Protein AF-A0A834Y6J7-F1 (afdb_monomer_lite)

InterPro domains:
  IPR000308 14-3-3 protein [PR00305] (17-46)
  IPR000308 14-3-3 protein [PR00305] (66-90)
  IPR000308 14-3-3 protein [PTHR18860] (1-97)
  IPR023409 14-3-3 protein, conserved site [PS00796] (23-33)
  IPR023410 14-3-3 domain [PF00244] (1-97)
  IPR023410 14-3-3 domain [SM00101] (1-121)
  IPR036815 14-3-3 domain superfamily [G3DSA:1.20.190.20] (1-104)
  IPR036815 14-3-3 domain superfamily [SSF48445] (1-93)

pLDDT: mean 71.6, std 19.2, range [33.09, 92.56]

Sequence (123 aa):
MVNFMEKLVIKSSSVEELRVEERNLLSVAYKNVIGSLRAASRIVFPNERKDEGRKNEEHVSLVKEYRSKVEYEFSDVCAGILKLLDAHMIPSASVSENLGMNGDPLQLGFLSPSKTTEVVTSS

Structure (mmCIF, N/CA/C/O backbone):
data_AF-A0A834Y6J7-F1
#
_entry.id   AF-A0A834Y6J7-F1
#
loop_
_atom_site.group_PDB
_atom_site.id
_atom_site.type_symbol
_atom_site.label_atom_id
_atom_site.label_alt_id
_atom_site.label_comp_id
_atom_site.label_asym_id
_atom_site.label_entity_id
_atom_site.label_seq_id
_atom_site.pdbx_PDB_ins_code
_atom_site.Cartn_x
_atom_site.Cartn_y
_atom_site.Cartn_z
_atom_site.occupancy
_atom_site.B_iso_or_equiv
_atom_site.auth_seq_id
_atom_site.auth_comp_id
_atom_site.auth_asym_id
_atom_site.auth_atom_id
_atom_site.pdbx_PDB_model_num
ATOM 1 N N . MET A 1 1 ? 0.309 9.090 -8.566 1.00 75.38 1 MET A N 1
ATOM 2 C CA . MET A 1 1 ? 1.735 8.971 -8.946 1.00 75.38 1 MET A CA 1
ATOM 3 C C . MET A 1 1 ? 2.117 7.521 -9.219 1.00 75.38 1 MET A C 1
ATOM 5 O O . MET A 1 1 ? 2.541 7.256 -10.333 1.00 75.38 1 MET A O 1
ATOM 9 N N . VAL A 1 2 ? 1.892 6.592 -8.278 1.00 80.62 2 VAL A N 1
ATOM 10 C CA . VAL A 1 2 ? 2.131 5.145 -8.476 1.00 80.62 2 VAL A CA 1
ATOM 11 C C . VAL A 1 2 ? 1.436 4.615 -9.737 1.00 80.62 2 VAL A C 1
ATOM 13 O O . VAL A 1 2 ? 2.132 4.207 -10.652 1.00 80.62 2 VAL A O 1
ATOM 16 N N . ASN A 1 3 ? 0.120 4.803 -9.890 1.00 82.69 3 ASN A N 1
ATOM 17 C CA . ASN A 1 3 ? -0.632 4.308 -11.061 1.00 82.69 3 ASN A CA 1
ATOM 18 C C . ASN A 1 3 ? -0.105 4.806 -12.421 1.00 82.69 3 ASN A C 1
ATOM 20 O O . ASN A 1 3 ? -0.333 4.179 -13.451 1.00 82.69 3 ASN A O 1
ATOM 24 N N . PHE A 1 4 ? 0.541 5.975 -12.455 1.00 82.31 4 PHE A N 1
ATOM 25 C CA . PHE A 1 4 ? 1.144 6.492 -13.683 1.00 82.31 4 PHE A CA 1
ATOM 26 C C . PHE A 1 4 ? 2.466 5.778 -13.978 1.00 82.31 4 PHE A C 1
ATOM 28 O O . PHE A 1 4 ? 2.690 5.358 -15.107 1.00 82.31 4 PHE A O 1
ATOM 35 N N . MET A 1 5 ? 3.294 5.581 -12.949 1.00 82.69 5 MET A N 1
ATOM 36 C CA . MET A 1 5 ? 4.544 4.830 -13.048 1.00 82.69 5 MET A CA 1
ATOM 37 C C . MET A 1 5 ? 4.294 3.357 -13.397 1.00 82.69 5 MET A C 1
ATOM 39 O O . MET A 1 5 ? 4.973 2.829 -14.265 1.00 82.69 5 MET A O 1
ATOM 43 N N . GLU A 1 6 ? 3.267 2.722 -12.827 1.00 81.25 6 GLU A N 1
ATOM 44 C CA . GLU A 1 6 ? 2.865 1.352 -13.186 1.00 81.25 6 GLU A CA 1
ATOM 45 C C . GLU A 1 6 ? 2.507 1.232 -14.672 1.00 81.25 6 GLU A C 1
ATOM 47 O O . GLU A 1 6 ? 2.995 0.347 -15.369 1.00 81.25 6 GLU A O 1
ATOM 52 N N . LYS A 1 7 ? 1.697 2.164 -15.189 1.00 82.56 7 LYS A N 1
ATOM 53 C CA . LYS A 1 7 ? 1.322 2.188 -16.610 1.00 82.56 7 LYS A CA 1
ATOM 54 C C . LYS A 1 7 ? 2.515 2.428 -17.530 1.00 82.56 7 LYS A C 1
ATOM 56 O O . LYS A 1 7 ? 2.535 1.879 -18.628 1.00 82.56 7 LYS A O 1
ATOM 61 N N . LEU A 1 8 ? 3.478 3.250 -17.110 1.00 79.75 8 LEU A N 1
ATOM 62 C CA . LEU A 1 8 ? 4.717 3.449 -17.860 1.00 79.75 8 LEU A CA 1
ATOM 63 C C . LEU A 1 8 ? 5.526 2.154 -17.929 1.00 79.75 8 LEU A C 1
ATOM 65 O O . LEU A 1 8 ? 5.892 1.762 -19.030 1.00 79.75 8 LEU A O 1
ATOM 69 N N . VAL A 1 9 ? 5.704 1.465 -16.795 1.00 76.62 9 VAL A N 1
ATOM 70 C CA . VAL A 1 9 ? 6.437 0.189 -16.711 1.00 76.62 9 VAL A CA 1
ATOM 71 C C . VAL A 1 9 ? 5.785 -0.892 -17.578 1.00 76.62 9 VAL A C 1
ATOM 73 O O . VAL A 1 9 ? 6.487 -1.597 -18.290 1.00 76.62 9 VAL A O 1
ATOM 76 N N . ILE A 1 10 ? 4.452 -0.989 -17.573 1.00 77.69 10 ILE A N 1
ATOM 77 C CA . ILE A 1 10 ? 3.702 -1.950 -18.404 1.00 77.69 10 ILE A CA 1
ATOM 78 C C . ILE A 1 10 ? 3.814 -1.624 -19.904 1.00 77.69 10 ILE A C 1
ATOM 80 O O . ILE A 1 10 ? 3.753 -2.522 -20.740 1.00 77.69 10 ILE A O 1
ATOM 84 N N . LYS A 1 11 ? 3.932 -0.339 -20.265 1.00 77.06 11 LYS A N 1
ATOM 85 C CA . LYS A 1 11 ? 4.047 0.097 -21.665 1.00 77.06 11 LYS A CA 1
ATOM 86 C C . LYS A 1 11 ? 5.464 -0.080 -22.218 1.00 77.06 11 LYS A C 1
ATOM 88 O O . LYS A 1 11 ? 5.608 -0.286 -23.421 1.00 77.06 11 LYS A O 1
ATOM 93 N N . SER A 1 12 ? 6.487 0.033 -21.376 1.00 67.19 12 SER A N 1
ATOM 94 C CA . SER A 1 12 ? 7.860 -0.347 -21.717 1.00 67.19 12 SER A CA 1
ATOM 95 C C . SER A 1 12 ? 7.976 -1.869 -21.793 1.00 67.19 12 SER A C 1
ATOM 97 O O . SER A 1 12 ? 7.500 -2.577 -20.910 1.00 67.19 12 SER A O 1
ATOM 99 N N . SER A 1 13 ? 8.610 -2.388 -22.844 1.00 61.84 13 SER A N 1
ATOM 100 C CA . SER A 1 13 ? 8.678 -3.839 -23.083 1.00 61.84 13 SER A CA 1
ATOM 101 C C . SER A 1 13 ? 9.645 -4.538 -22.120 1.00 61.84 13 SER A C 1
ATOM 103 O O . SER A 1 13 ? 9.585 -5.753 -21.949 1.00 61.84 13 SER A O 1
ATOM 105 N N . SER A 1 14 ? 10.528 -3.781 -21.461 1.00 59.22 14 SER A N 1
ATOM 106 C CA . SER A 1 14 ? 11.461 -4.275 -20.447 1.00 59.22 14 SER A CA 1
ATOM 107 C C . SER A 1 14 ? 11.880 -3.162 -19.479 1.00 59.22 14 SER A C 1
ATOM 109 O O . SER A 1 14 ? 11.801 -1.977 -19.800 1.00 59.22 14 SER A O 1
ATOM 111 N N . VAL A 1 15 ? 12.366 -3.529 -18.290 1.00 58.62 15 VAL A N 1
ATOM 112 C CA . VAL A 1 15 ? 12.968 -2.572 -17.337 1.00 58.62 15 VAL A CA 1
ATOM 113 C C . VAL A 1 15 ? 14.328 -2.051 -17.811 1.00 58.62 15 VAL A C 1
ATOM 115 O O . VAL A 1 15 ? 14.759 -0.988 -17.359 1.00 58.62 15 VAL A O 1
ATOM 118 N N . GLU A 1 16 ? 14.976 -2.737 -18.753 1.00 57.44 16 GLU A N 1
ATOM 119 C CA . GLU A 1 16 ? 16.170 -2.247 -19.450 1.00 57.44 16 GLU A CA 1
ATOM 120 C C . GLU A 1 16 ? 15.883 -0.950 -20.230 1.00 57.44 16 GLU A C 1
ATOM 122 O O . GLU A 1 16 ? 16.750 -0.082 -20.324 1.00 57.44 16 GLU A O 1
ATOM 127 N N . GLU A 1 17 ? 14.655 -0.787 -20.742 1.00 60.84 17 GLU A N 1
ATOM 128 C CA . GLU A 1 17 ? 14.204 0.440 -21.416 1.00 60.84 17 GLU A CA 1
ATOM 129 C C . GLU A 1 17 ? 13.909 1.581 -20.435 1.00 60.84 17 GLU A C 1
ATOM 131 O O . GLU A 1 17 ? 13.923 2.747 -20.838 1.00 60.84 17 GLU A O 1
ATOM 136 N N . LEU A 1 18 ? 13.664 1.271 -19.155 1.00 71.19 18 LEU A N 1
ATOM 137 C CA . LEU A 1 18 ? 13.434 2.291 -18.138 1.00 71.19 18 LEU A CA 1
ATOM 138 C C . LEU A 1 18 ? 14.754 2.958 -17.774 1.00 71.19 18 LEU A C 1
ATOM 140 O O . LEU A 1 18 ? 15.701 2.326 -17.295 1.00 71.19 18 LEU A O 1
ATOM 144 N N . ARG A 1 19 ? 14.796 4.276 -17.933 1.00 76.31 19 ARG A N 1
ATOM 145 C CA . ARG A 1 19 ? 15.947 5.081 -17.536 1.00 76.31 19 ARG A CA 1
ATOM 146 C C . ARG A 1 19 ? 16.133 5.040 -16.023 1.00 76.31 19 ARG A C 1
ATOM 148 O O . ARG A 1 19 ? 15.207 4.775 -15.251 1.00 76.31 19 ARG A O 1
ATOM 155 N N . VAL A 1 20 ? 17.351 5.349 -15.582 1.00 76.88 20 VAL A N 1
ATOM 156 C CA . VAL A 1 20 ? 17.699 5.422 -14.153 1.00 76.88 20 VAL A CA 1
ATOM 157 C C . VAL A 1 20 ? 16.743 6.364 -13.411 1.00 76.88 20 VAL A C 1
ATOM 159 O O . VAL A 1 20 ? 16.280 6.046 -12.317 1.00 76.88 20 VAL A O 1
ATOM 162 N N . GLU A 1 21 ? 16.373 7.481 -14.033 1.00 80.62 21 GLU A N 1
ATOM 163 C CA . GLU A 1 21 ? 15.437 8.464 -13.494 1.00 80.62 21 GLU A CA 1
ATOM 164 C C . GLU A 1 21 ? 14.026 7.887 -13.297 1.00 80.62 21 GLU A C 1
ATOM 166 O O . GLU A 1 21 ? 13.389 8.154 -12.279 1.00 80.62 21 GLU A O 1
ATOM 171 N N . GLU A 1 22 ? 13.548 7.056 -14.225 1.00 79.69 22 GLU A N 1
ATOM 172 C CA . GLU A 1 22 ? 12.209 6.454 -14.182 1.00 79.69 22 GLU A CA 1
ATOM 173 C C . GLU A 1 22 ? 12.125 5.368 -13.104 1.00 79.69 22 GLU A C 1
ATOM 175 O O . GLU A 1 22 ? 11.176 5.344 -12.316 1.00 79.69 22 GLU A O 1
ATOM 180 N N . ARG A 1 23 ? 13.167 4.533 -12.981 1.00 81.50 23 ARG A N 1
ATOM 181 C CA . ARG A 1 23 ? 13.289 3.545 -11.892 1.00 81.50 23 ARG A CA 1
ATOM 182 C C . ARG A 1 23 ? 13.359 4.209 -10.515 1.00 81.50 23 ARG A C 1
ATOM 184 O O . ARG A 1 23 ? 12.736 3.740 -9.555 1.00 81.50 23 ARG A O 1
ATOM 191 N N . ASN A 1 24 ? 14.075 5.328 -10.412 1.00 85.19 24 ASN A N 1
ATOM 192 C CA . ASN A 1 24 ? 14.133 6.117 -9.184 1.00 85.19 24 ASN A CA 1
ATOM 193 C C . ASN A 1 24 ? 12.766 6.712 -8.840 1.00 85.19 24 ASN A C 1
ATOM 195 O O . ASN A 1 24 ? 12.344 6.665 -7.684 1.00 85.19 24 ASN A O 1
ATOM 199 N N . LEU A 1 25 ? 12.043 7.225 -9.834 1.00 87.12 25 LEU A N 1
ATOM 200 C CA . LEU A 1 25 ? 10.737 7.833 -9.619 1.00 87.12 25 LEU A CA 1
ATOM 201 C C . LEU A 1 25 ? 9.668 6.803 -9.227 1.00 87.12 25 LEU A C 1
ATOM 203 O O . LEU A 1 25 ? 8.871 7.070 -8.325 1.00 87.12 25 LEU A O 1
ATOM 207 N N . LEU A 1 26 ? 9.714 5.605 -9.818 1.00 85.69 26 LEU A N 1
ATOM 208 C CA . LEU A 1 26 ? 8.933 4.440 -9.393 1.00 85.69 26 LEU A CA 1
ATOM 209 C C . LEU A 1 26 ? 9.214 4.109 -7.918 1.00 85.69 26 LEU A C 1
ATOM 211 O O . LEU A 1 26 ? 8.289 4.014 -7.109 1.00 85.69 26 LEU A O 1
ATOM 215 N N . SER A 1 27 ? 10.494 4.023 -7.544 1.00 86.94 27 SER A N 1
ATOM 216 C CA . SER A 1 27 ? 10.918 3.734 -6.169 1.00 86.94 27 SER A CA 1
ATOM 217 C C . SER A 1 27 ? 10.429 4.785 -5.170 1.00 86.94 27 SER A C 1
ATOM 219 O O . SER A 1 27 ? 9.947 4.436 -4.092 1.00 86.94 27 SER A O 1
ATOM 221 N N . VAL A 1 28 ? 10.530 6.073 -5.512 1.00 90.56 28 VAL A N 1
ATOM 222 C CA . VAL A 1 28 ? 10.034 7.177 -4.676 1.00 90.56 28 VAL A CA 1
ATOM 223 C C . VAL A 1 28 ? 8.518 7.095 -4.515 1.00 90.56 28 VAL A C 1
ATOM 225 O O . VAL A 1 28 ? 8.015 7.214 -3.398 1.00 90.56 28 VAL A O 1
ATOM 228 N N . ALA A 1 29 ? 7.784 6.846 -5.602 1.00 88.94 29 ALA A N 1
ATOM 229 C CA . ALA A 1 29 ? 6.330 6.765 -5.570 1.00 88.94 29 ALA A CA 1
ATOM 230 C C . ALA A 1 29 ? 5.840 5.652 -4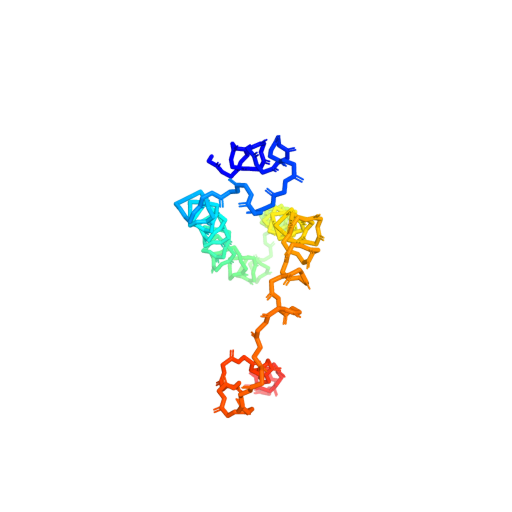.627 1.00 88.94 29 ALA A C 1
ATOM 232 O O . ALA A 1 29 ? 5.023 5.921 -3.744 1.00 88.94 29 ALA A O 1
ATOM 233 N N . TYR A 1 30 ? 6.378 4.433 -4.753 1.00 89.25 30 TYR A N 1
ATOM 234 C CA . TYR A 1 30 ? 5.998 3.320 -3.877 1.00 89.25 30 TYR A CA 1
ATOM 235 C C . TYR A 1 30 ? 6.458 3.519 -2.432 1.00 89.25 30 TYR A C 1
ATOM 237 O O . TYR A 1 30 ? 5.671 3.285 -1.514 1.00 89.25 30 TYR A O 1
ATOM 245 N N . LYS A 1 31 ? 7.690 4.002 -2.200 1.00 90.38 31 LYS A N 1
ATOM 246 C CA . LYS A 1 31 ? 8.175 4.304 -0.840 1.00 90.38 31 LYS A CA 1
ATOM 247 C C . LYS A 1 31 ? 7.260 5.291 -0.122 1.00 90.38 31 LYS A C 1
ATOM 249 O O . LYS A 1 31 ? 6.967 5.084 1.054 1.00 90.38 31 LYS A O 1
ATOM 254 N N . ASN A 1 32 ? 6.784 6.320 -0.821 1.00 90.38 32 ASN A N 1
ATOM 255 C CA . ASN A 1 32 ? 5.893 7.320 -0.241 1.00 90.38 32 ASN A CA 1
ATOM 256 C C . ASN A 1 32 ? 4.536 6.719 0.142 1.00 90.38 32 ASN A C 1
ATOM 258 O O . ASN A 1 32 ? 4.100 6.900 1.275 1.00 90.38 32 ASN A O 1
ATOM 262 N N . VAL A 1 33 ? 3.903 5.953 -0.753 1.00 91.19 33 VAL A N 1
ATOM 263 C CA . VAL A 1 33 ? 2.601 5.320 -0.471 1.00 91.19 33 VAL A CA 1
ATOM 264 C C . VAL A 1 33 ? 2.705 4.328 0.690 1.00 91.19 33 VAL A C 1
ATOM 266 O O . VAL A 1 33 ? 1.937 4.408 1.649 1.00 91.19 33 VAL A O 1
ATOM 269 N N . ILE A 1 34 ? 3.712 3.450 0.669 1.00 90.25 34 ILE A N 1
ATOM 270 C CA . ILE A 1 34 ? 3.972 2.490 1.753 1.00 90.25 34 ILE A CA 1
ATOM 271 C C . ILE A 1 34 ? 4.278 3.224 3.069 1.00 90.25 34 ILE A C 1
ATOM 273 O O . ILE A 1 34 ? 3.841 2.800 4.141 1.00 90.25 34 ILE A O 1
ATOM 277 N N . GLY A 1 35 ? 5.016 4.335 3.006 1.00 90.25 35 GLY A N 1
ATOM 278 C CA . GLY A 1 35 ? 5.309 5.192 4.153 1.00 90.25 35 GLY A CA 1
ATOM 279 C C . GLY A 1 35 ? 4.044 5.764 4.795 1.00 90.25 35 GLY A C 1
ATOM 280 O O . GLY A 1 35 ? 3.870 5.645 6.009 1.00 90.25 35 GLY A O 1
ATOM 281 N N . SER A 1 36 ? 3.131 6.309 3.989 1.00 91.06 36 SER A N 1
ATOM 282 C CA . SER A 1 36 ? 1.837 6.821 4.453 1.00 91.06 36 SER A CA 1
ATOM 283 C C . SER A 1 36 ? 0.973 5.729 5.090 1.00 91.06 36 SER A C 1
ATOM 285 O O . SER A 1 36 ? 0.421 5.945 6.167 1.00 91.06 36 SER A O 1
ATOM 287 N N . LEU A 1 37 ? 0.919 4.532 4.496 1.00 90.06 37 LEU A N 1
ATOM 288 C CA . LEU A 1 37 ? 0.165 3.398 5.048 1.00 90.06 37 LEU A CA 1
ATOM 289 C C . LEU A 1 37 ? 0.745 2.902 6.382 1.00 90.06 37 LEU A C 1
ATOM 291 O O . LEU A 1 37 ? 0.000 2.603 7.319 1.00 90.06 37 LEU A O 1
ATOM 295 N N . ARG A 1 38 ? 2.077 2.882 6.522 1.00 90.25 38 ARG A N 1
ATOM 296 C CA . ARG A 1 38 ? 2.741 2.578 7.802 1.00 90.25 38 ARG A CA 1
ATOM 297 C C . ARG A 1 38 ? 2.469 3.642 8.862 1.00 90.25 38 ARG A C 1
ATOM 299 O O . ARG A 1 38 ? 2.307 3.298 10.032 1.00 90.25 38 ARG A O 1
ATOM 306 N N . ALA A 1 39 ? 2.420 4.918 8.483 1.00 91.94 39 ALA A N 1
ATOM 307 C CA . ALA A 1 39 ? 2.062 5.995 9.401 1.00 91.94 39 ALA A CA 1
ATOM 308 C C . ALA A 1 39 ? 0.603 5.869 9.870 1.00 91.94 39 ALA A C 1
ATOM 310 O O . ALA A 1 39 ? 0.349 5.933 11.071 1.00 91.94 39 ALA A O 1
ATOM 311 N N . ALA A 1 40 ? -0.331 5.594 8.952 1.00 90.19 40 ALA A N 1
ATOM 312 C CA . ALA A 1 40 ? -1.731 5.331 9.283 1.00 90.19 40 ALA A CA 1
ATOM 313 C C . ALA A 1 40 ? -1.863 4.137 10.239 1.00 90.19 40 ALA A C 1
ATOM 315 O O . ALA A 1 40 ? -2.472 4.255 11.299 1.00 90.19 40 ALA A O 1
ATOM 316 N N . SER A 1 41 ? -1.192 3.025 9.932 1.00 85.94 41 SER A N 1
ATOM 317 C CA . SER A 1 41 ? -1.132 1.835 10.787 1.00 85.94 41 SER A CA 1
ATOM 318 C C . SER A 1 41 ? -0.707 2.168 12.226 1.00 85.94 41 SER A C 1
ATOM 320 O O . SER A 1 41 ? -1.376 1.773 13.180 1.00 85.94 41 SER A O 1
ATOM 322 N N . ARG A 1 42 ? 0.355 2.968 12.414 1.00 91.56 42 ARG A N 1
ATOM 323 C CA . ARG A 1 42 ? 0.834 3.382 13.751 1.00 91.56 42 ARG A CA 1
ATOM 324 C C .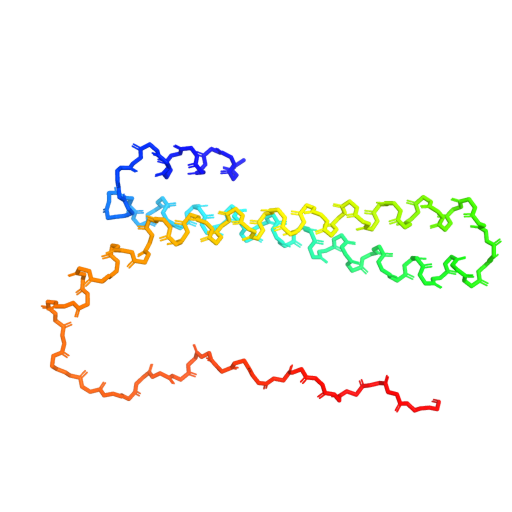 ARG A 1 42 ? -0.201 4.151 14.571 1.00 91.56 42 ARG A C 1
ATOM 326 O O . ARG A 1 42 ? -0.080 4.180 15.790 1.00 91.56 42 ARG A O 1
ATOM 333 N N . ILE A 1 43 ? -1.181 4.775 13.926 1.00 88.31 43 ILE A N 1
ATOM 334 C CA . ILE A 1 43 ? -2.270 5.492 14.591 1.00 88.31 43 ILE A CA 1
ATOM 335 C C . ILE A 1 43 ? -3.448 4.545 14.832 1.00 88.31 43 ILE A C 1
ATOM 337 O O . ILE A 1 43 ? -4.010 4.540 15.923 1.00 88.31 43 ILE A O 1
ATOM 341 N N . VAL A 1 44 ? -3.815 3.723 13.850 1.00 86.19 44 VAL A N 1
ATOM 342 C CA . VAL A 1 44 ? -5.023 2.886 13.909 1.00 86.19 44 VAL A CA 1
ATOM 343 C C . VAL A 1 44 ? -4.892 1.754 14.928 1.00 86.19 44 VAL A C 1
ATOM 345 O O . VAL A 1 44 ? -5.747 1.639 15.804 1.00 86.19 44 VAL A O 1
ATOM 348 N N . PHE A 1 45 ? -3.801 0.977 14.892 1.00 84.06 45 PHE A N 1
ATOM 349 C CA . PHE A 1 45 ? -3.635 -0.188 15.777 1.00 84.06 45 PHE A CA 1
ATOM 350 C C . PHE A 1 45 ? -3.680 0.171 17.278 1.00 84.06 45 PHE A C 1
ATOM 352 O O . PHE A 1 45 ? -4.332 -0.538 18.047 1.00 84.06 45 PHE A O 1
ATOM 359 N N . PRO A 1 46 ? -3.040 1.261 17.754 1.00 83.56 46 PRO A N 1
ATOM 360 C CA . PRO A 1 46 ? -3.148 1.637 19.162 1.00 83.56 46 PRO A CA 1
ATOM 361 C C . PRO A 1 46 ? -4.525 2.174 19.561 1.00 83.56 46 PRO A C 1
ATOM 363 O O . PRO A 1 46 ? -4.895 2.038 20.724 1.00 83.56 46 PRO A O 1
ATOM 366 N N . ASN A 1 47 ? -5.266 2.809 18.646 1.00 79.75 47 ASN A N 1
ATOM 367 C CA . ASN A 1 47 ? -6.609 3.315 18.942 1.00 79.75 47 ASN A CA 1
ATOM 368 C C . ASN A 1 47 ? -7.631 2.177 19.033 1.00 79.75 47 ASN A C 1
ATOM 370 O O . ASN A 1 47 ? -8.407 2.160 19.981 1.00 79.75 47 ASN A O 1
ATOM 374 N N . GLU A 1 48 ? -7.541 1.175 18.154 1.00 79.75 48 GLU A N 1
ATOM 375 C CA . GLU A 1 48 ? -8.354 -0.047 18.232 1.00 79.75 48 GLU A CA 1
ATOM 376 C C . GLU A 1 48 ? -8.249 -0.697 19.620 1.00 79.75 48 GLU A C 1
ATOM 378 O O . GLU A 1 48 ? -9.252 -0.890 20.304 1.00 79.75 48 GLU A O 1
ATOM 383 N N . ARG A 1 49 ? -7.017 -0.929 20.096 1.00 79.00 49 ARG A N 1
ATOM 384 C CA . ARG A 1 49 ? -6.765 -1.537 21.415 1.00 79.00 49 ARG A CA 1
ATOM 385 C C . ARG A 1 49 ? -7.278 -0.684 22.579 1.00 79.00 49 ARG A C 1
ATOM 387 O O . ARG A 1 49 ? -7.674 -1.225 23.608 1.00 79.00 49 ARG A O 1
ATOM 394 N N . LYS A 1 50 ? -7.240 0.648 22.450 1.00 81.81 50 LYS A N 1
ATOM 395 C CA . LYS A 1 50 ? -7.771 1.569 23.471 1.00 81.81 50 LYS A CA 1
ATOM 396 C C . LYS A 1 50 ? -9.295 1.540 23.518 1.00 81.81 50 LYS A C 1
ATOM 398 O O . LYS A 1 50 ? -9.856 1.625 24.609 1.00 81.81 50 LYS A O 1
ATOM 403 N N . ASP A 1 51 ? -9.951 1.425 22.370 1.00 76.19 51 ASP A N 1
ATOM 404 C CA . ASP A 1 51 ? -11.410 1.441 22.280 1.00 76.19 51 ASP A CA 1
ATOM 405 C C . ASP A 1 51 ? -12.039 0.104 22.674 1.00 76.19 51 ASP A C 1
ATOM 407 O O . ASP A 1 51 ? -13.086 0.101 23.323 1.00 76.19 51 ASP A O 1
ATOM 411 N N . GLU A 1 52 ? -11.355 -1.017 22.428 1.00 74.25 52 GLU A N 1
ATOM 412 C CA . GLU A 1 52 ? -11.737 -2.327 22.975 1.00 74.25 52 GLU A CA 1
ATOM 413 C C . GLU A 1 52 ? -11.805 -2.307 24.512 1.00 74.25 52 GLU A C 1
ATOM 415 O O . GLU A 1 52 ? -12.722 -2.871 25.109 1.00 74.25 52 GLU A O 1
ATOM 420 N N . GLY A 1 53 ? -10.896 -1.575 25.167 1.00 71.75 53 GLY A N 1
ATOM 421 C CA . GLY A 1 53 ? -10.898 -1.401 26.622 1.00 71.75 53 GLY A CA 1
ATOM 422 C C . GLY A 1 53 ? -12.061 -0.559 27.166 1.00 71.75 53 GLY A C 1
ATOM 423 O O . GLY A 1 53 ? -12.380 -0.652 28.350 1.00 71.75 53 GLY A O 1
ATOM 424 N N . ARG A 1 54 ? -12.717 0.248 26.321 1.00 75.62 54 ARG A N 1
ATOM 425 C CA . ARG A 1 54 ? -13.822 1.148 26.705 1.00 75.62 54 ARG A CA 1
ATOM 426 C C . ARG A 1 54 ? -15.211 0.542 26.482 1.00 75.62 54 ARG A C 1
ATOM 428 O O . ARG A 1 54 ? -16.194 1.187 26.834 1.00 75.62 54 ARG A O 1
ATOM 435 N N . LYS A 1 55 ? -15.296 -0.676 25.922 1.00 71.38 55 LYS A N 1
ATOM 436 C CA . LYS A 1 55 ? -16.547 -1.396 25.592 1.00 71.38 55 LYS A CA 1
ATOM 437 C C . LYS A 1 55 ? -17.525 -0.601 24.709 1.00 71.38 55 LYS A C 1
ATOM 439 O O . LYS A 1 55 ? -18.732 -0.807 24.785 1.00 71.38 55 LYS A O 1
ATOM 444 N N . ASN A 1 56 ? -17.019 0.306 23.872 1.00 77.75 56 ASN A N 1
ATOM 445 C CA . ASN A 1 56 ? -17.848 1.030 22.909 1.00 77.75 56 ASN A CA 1
ATOM 446 C C . ASN A 1 56 ? -17.926 0.242 21.591 1.00 77.75 56 ASN A C 1
ATOM 448 O O . ASN A 1 56 ? -17.136 0.476 20.677 1.00 77.75 56 ASN A O 1
ATOM 452 N N . GLU A 1 57 ? -18.828 -0.737 21.527 1.00 80.00 57 GLU A N 1
ATOM 453 C CA . GLU A 1 57 ? -18.872 -1.756 20.463 1.00 80.00 57 GLU A CA 1
ATOM 454 C C . GLU A 1 57 ? -19.047 -1.184 19.047 1.00 80.00 57 GLU A C 1
ATOM 456 O O . GLU A 1 57 ? -18.414 -1.674 18.107 1.00 80.00 57 GLU A O 1
ATOM 461 N N . GLU A 1 58 ? -19.825 -0.110 18.880 1.00 82.56 58 GLU A N 1
ATOM 462 C CA . GLU A 1 58 ? -19.990 0.549 17.575 1.00 82.56 58 GLU A CA 1
ATOM 463 C C . GLU A 1 58 ? -18.680 1.187 17.093 1.00 82.56 58 GLU A C 1
ATOM 465 O O . GLU A 1 58 ? -18.263 1.001 15.949 1.00 82.56 58 GLU A O 1
ATOM 470 N N . HIS A 1 59 ? -17.975 1.886 17.986 1.00 82.12 59 HIS A N 1
ATOM 471 C CA . HIS A 1 59 ? -16.710 2.541 17.651 1.00 82.12 59 HIS A CA 1
ATOM 472 C C . HIS A 1 59 ? -15.597 1.521 17.391 1.00 82.12 59 HIS A C 1
ATOM 474 O O . HIS A 1 59 ? -14.818 1.674 16.453 1.00 82.12 59 HIS A O 1
ATOM 480 N N . VAL A 1 60 ? -15.564 0.435 18.169 1.00 84.19 60 VAL A N 1
ATOM 481 C CA . VAL A 1 60 ? -14.639 -0.686 17.947 1.00 84.19 60 VAL A CA 1
ATOM 482 C C . VAL A 1 60 ? -14.858 -1.309 16.568 1.00 84.19 60 VAL A C 1
ATOM 484 O O . VAL A 1 60 ? -13.885 -1.595 15.873 1.00 84.19 60 VAL A O 1
ATOM 487 N N . SER A 1 61 ? -16.113 -1.480 16.147 1.00 86.81 61 SER A N 1
ATOM 488 C CA . SER A 1 61 ? -16.446 -2.050 14.835 1.00 86.81 61 SER A CA 1
ATOM 489 C C . SER A 1 61 ? -15.969 -1.158 13.683 1.00 86.81 61 SER A C 1
ATOM 491 O O . SER A 1 61 ? -15.323 -1.649 12.758 1.00 86.81 61 SER A O 1
ATOM 493 N N . LEU A 1 62 ? -16.186 0.159 13.777 1.00 87.94 62 LEU A N 1
ATOM 494 C CA . LEU A 1 62 ? -15.716 1.127 12.776 1.00 87.94 62 LEU A CA 1
ATOM 495 C C . LEU A 1 62 ? -14.184 1.182 12.682 1.00 87.94 62 LEU A C 1
ATOM 497 O O . LEU A 1 62 ? -13.617 1.217 11.589 1.00 87.94 62 LEU A O 1
ATOM 501 N N . VAL A 1 63 ? -13.490 1.168 13.825 1.00 86.69 63 VAL A N 1
ATOM 502 C CA . VAL A 1 63 ? -12.020 1.184 13.853 1.00 86.69 63 VAL A CA 1
ATOM 503 C C . VAL A 1 63 ? -11.444 -0.117 13.281 1.00 86.69 63 VAL A C 1
ATOM 505 O O . VAL A 1 63 ? -10.448 -0.070 12.555 1.00 86.69 63 VAL A O 1
ATOM 508 N N . LYS A 1 64 ? -12.089 -1.264 13.537 1.00 88.06 64 LYS A N 1
ATOM 509 C CA . LYS A 1 64 ? -11.730 -2.561 12.941 1.00 88.06 64 LYS A CA 1
ATOM 510 C C . LYS A 1 64 ? -11.888 -2.569 11.429 1.00 88.06 64 LYS A C 1
ATOM 512 O O . LYS A 1 64 ? -10.970 -2.988 10.730 1.00 88.06 64 LYS A O 1
ATOM 517 N N . GLU A 1 65 ? -13.001 -2.055 10.916 1.00 90.38 65 GLU A N 1
ATOM 518 C CA . GLU A 1 65 ? -13.215 -1.935 9.472 1.00 90.38 65 GLU A CA 1
ATOM 519 C C . GLU A 1 65 ? -12.136 -1.056 8.822 1.00 90.38 65 GLU A C 1
ATOM 521 O O . GLU A 1 65 ? -11.526 -1.437 7.818 1.00 90.38 65 GLU A O 1
ATOM 526 N N . TYR A 1 66 ? -11.826 0.091 9.436 1.00 90.06 66 TYR A N 1
ATOM 527 C CA . TYR A 1 66 ? -10.779 0.977 8.937 1.00 90.06 66 TYR A CA 1
ATOM 528 C C . TYR A 1 66 ? -9.395 0.315 8.962 1.00 90.06 66 TYR A C 1
ATOM 530 O O . TYR A 1 66 ? -8.631 0.445 8.003 1.00 90.06 66 TYR A O 1
ATOM 538 N N . ARG A 1 67 ? -9.079 -0.451 10.012 1.00 89.88 67 ARG A N 1
ATOM 539 C CA . ARG A 1 67 ? -7.859 -1.264 10.076 1.00 89.88 67 ARG A CA 1
ATOM 540 C C . ARG A 1 67 ? -7.791 -2.267 8.927 1.00 89.88 67 ARG A C 1
ATOM 542 O O . ARG A 1 67 ? -6.775 -2.306 8.237 1.00 89.88 67 ARG A O 1
ATOM 549 N 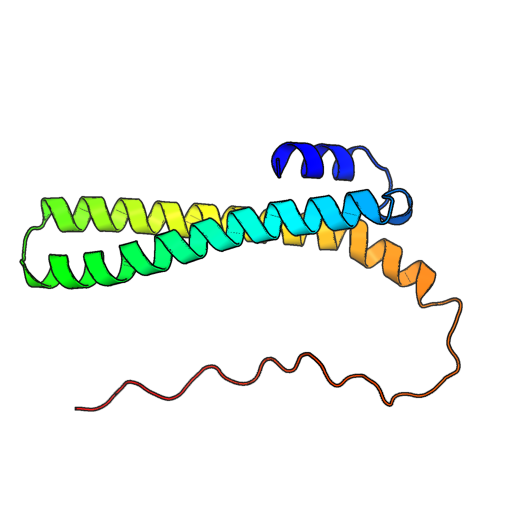N . SER A 1 68 ? -8.848 -3.047 8.704 1.00 91.75 68 SER A N 1
ATOM 550 C CA . SER A 1 68 ? -8.889 -4.028 7.614 1.00 91.75 68 SER A CA 1
ATOM 551 C C . SER A 1 68 ? -8.696 -3.367 6.251 1.00 91.75 68 SER A C 1
ATOM 553 O O . SER A 1 68 ? -7.991 -3.909 5.403 1.00 91.75 68 SER A O 1
ATOM 555 N N . LYS A 1 69 ? -9.244 -2.163 6.050 1.00 91.81 69 LYS A N 1
ATOM 556 C CA . LYS A 1 69 ? -9.018 -1.387 4.827 1.00 91.81 69 LYS A CA 1
ATOM 557 C C . LYS A 1 69 ? -7.552 -0.978 4.654 1.00 91.81 69 LYS A C 1
ATOM 559 O O . LYS A 1 69 ? -7.009 -1.136 3.565 1.00 91.81 69 LYS A O 1
ATOM 564 N N . VAL A 1 70 ? -6.898 -0.494 5.713 1.00 89.38 70 VAL A N 1
ATOM 565 C CA . VAL A 1 70 ? -5.466 -0.135 5.676 1.00 89.38 70 VAL A CA 1
ATOM 566 C C . VAL A 1 70 ? -4.594 -1.362 5.398 1.00 89.38 70 VAL A C 1
ATOM 568 O O . VAL A 1 70 ? -3.660 -1.275 4.602 1.00 89.38 70 VAL A O 1
ATOM 571 N N . GLU A 1 71 ? -4.892 -2.506 6.019 1.00 89.44 71 GLU A N 1
ATOM 572 C CA . GLU A 1 71 ? -4.179 -3.767 5.772 1.00 89.44 71 GLU A CA 1
ATOM 573 C C . GLU A 1 71 ? -4.368 -4.251 4.328 1.00 89.44 71 GLU A C 1
ATOM 575 O O . GLU A 1 71 ? -3.393 -4.647 3.685 1.00 89.44 71 GLU A O 1
ATOM 580 N N . TYR A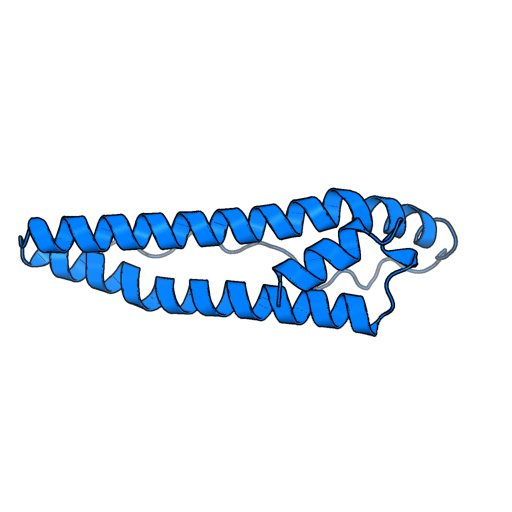 1 72 ? -5.590 -4.161 3.795 1.00 92.56 72 TYR A N 1
ATOM 581 C CA . TYR A 1 72 ? -5.885 -4.495 2.404 1.00 92.56 72 TYR A CA 1
ATOM 582 C C . TYR A 1 72 ? -5.104 -3.604 1.432 1.00 92.56 72 TYR A C 1
ATOM 584 O O . TYR A 1 72 ? -4.394 -4.124 0.576 1.00 92.56 72 TYR A O 1
ATOM 592 N N . GLU A 1 73 ? -5.161 -2.277 1.590 1.00 90.69 73 GLU A N 1
ATOM 593 C CA . GLU A 1 73 ? -4.422 -1.345 0.725 1.00 90.69 73 GLU A CA 1
ATOM 594 C C . GLU A 1 73 ? -2.905 -1.551 0.828 1.00 90.69 73 GLU A C 1
ATOM 596 O O . GLU A 1 73 ? -2.196 -1.496 -0.176 1.00 90.69 73 GLU A O 1
ATOM 601 N N . PHE A 1 74 ? -2.389 -1.845 2.024 1.00 88.69 74 PHE A N 1
ATOM 602 C CA . PHE A 1 74 ? -0.978 -2.182 2.203 1.00 88.69 74 PHE A CA 1
ATOM 603 C C . PHE A 1 74 ? -0.598 -3.461 1.459 1.00 88.69 74 PHE A C 1
ATOM 605 O O . PHE A 1 74 ? 0.429 -3.486 0.777 1.00 88.69 74 PHE A O 1
ATOM 612 N N . SER A 1 75 ? -1.418 -4.506 1.572 1.00 90.44 75 SER A N 1
ATOM 613 C CA . SER A 1 75 ? -1.192 -5.774 0.884 1.00 90.44 75 SER A CA 1
ATOM 614 C C . SER A 1 75 ? -1.253 -5.603 -0.633 1.00 90.44 75 SER A C 1
ATOM 616 O O . SER A 1 75 ? -0.348 -6.064 -1.325 1.00 90.44 75 SER A O 1
ATOM 618 N N . ASP A 1 76 ? -2.248 -4.874 -1.137 1.00 91.56 76 ASP A N 1
ATOM 619 C CA . ASP A 1 76 ? -2.444 -4.616 -2.563 1.00 91.56 76 ASP A CA 1
ATOM 620 C C . ASP A 1 76 ? -1.270 -3.832 -3.167 1.00 91.56 76 ASP A C 1
ATOM 622 O O . ASP A 1 76 ? -0.677 -4.261 -4.158 1.00 91.56 76 ASP A O 1
ATOM 626 N N . VAL A 1 77 ? -0.827 -2.755 -2.506 1.00 89.06 77 VAL A N 1
ATOM 627 C CA . VAL A 1 77 ? 0.344 -1.976 -2.945 1.00 89.06 77 VAL A CA 1
ATOM 628 C C . VAL A 1 77 ? 1.619 -2.825 -2.934 1.00 89.06 77 VAL A C 1
ATOM 630 O O . VAL A 1 77 ? 2.416 -2.746 -3.873 1.00 89.06 77 VAL A O 1
ATOM 633 N N . CYS A 1 78 ? 1.826 -3.652 -1.902 1.00 89.25 78 CYS A N 1
ATOM 634 C CA . CYS A 1 78 ? 2.977 -4.558 -1.834 1.00 89.25 78 CYS A CA 1
ATOM 635 C C . CYS A 1 78 ? 2.928 -5.632 -2.931 1.00 89.25 78 CYS A C 1
ATOM 637 O O . CYS A 1 78 ? 3.946 -5.926 -3.556 1.00 89.25 78 CYS A O 1
ATOM 639 N N . ALA A 1 79 ? 1.752 -6.200 -3.194 1.00 89.56 79 ALA A N 1
ATOM 640 C CA . ALA A 1 79 ? 1.562 -7.184 -4.249 1.00 89.56 79 ALA A CA 1
ATOM 641 C C . ALA A 1 79 ? 1.768 -6.567 -5.641 1.00 89.56 79 ALA A 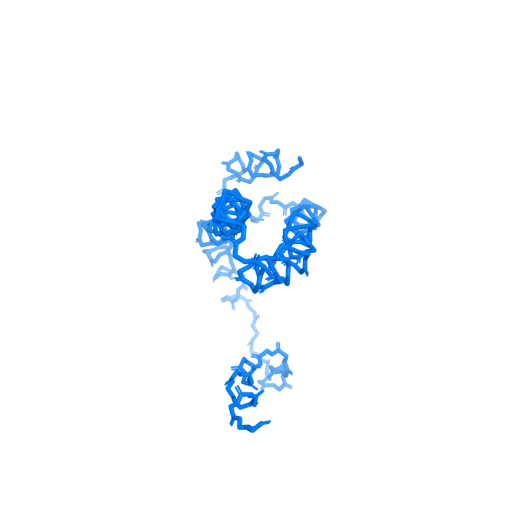C 1
ATOM 643 O O . ALA A 1 79 ? 2.347 -7.215 -6.512 1.00 89.56 79 ALA A O 1
ATOM 644 N N . GLY A 1 80 ? 1.339 -5.319 -5.847 1.00 87.25 80 GLY A N 1
ATOM 645 C CA . GLY A 1 80 ? 1.544 -4.573 -7.088 1.00 87.25 80 GLY A CA 1
ATOM 646 C C . GLY A 1 80 ? 3.024 -4.395 -7.422 1.00 87.25 80 GLY A C 1
ATOM 647 O O . GLY A 1 80 ? 3.454 -4.774 -8.512 1.00 87.25 80 GLY A O 1
ATOM 648 N N . ILE A 1 81 ? 3.831 -3.908 -6.469 1.00 85.12 81 ILE A N 1
ATOM 649 C CA . ILE A 1 81 ? 5.272 -3.737 -6.707 1.00 85.12 81 ILE A CA 1
ATOM 650 C C . ILE A 1 81 ? 5.987 -5.076 -6.914 1.00 85.12 81 ILE A C 1
ATOM 652 O O . ILE A 1 81 ? 6.812 -5.173 -7.815 1.00 85.12 81 ILE A O 1
ATOM 656 N N . LEU A 1 82 ? 5.654 -6.119 -6.144 1.00 85.75 82 LEU A N 1
ATOM 657 C CA . LEU A 1 82 ? 6.263 -7.444 -6.315 1.00 85.75 82 LEU A CA 1
ATOM 658 C C . LEU A 1 82 ? 5.974 -8.024 -7.702 1.00 85.75 82 LEU A C 1
ATOM 660 O O . LEU A 1 82 ? 6.897 -8.463 -8.375 1.00 85.75 82 LEU A O 1
ATOM 664 N N . LYS A 1 83 ? 4.729 -7.925 -8.181 1.00 86.00 83 LYS A N 1
ATOM 665 C CA . LYS A 1 83 ? 4.367 -8.351 -9.542 1.00 86.00 83 LYS A CA 1
ATOM 666 C C . LYS A 1 83 ? 5.162 -7.608 -10.614 1.00 86.00 83 LYS A C 1
ATOM 668 O O . LYS A 1 83 ? 5.585 -8.226 -11.585 1.00 86.00 83 LYS A O 1
ATOM 673 N N . LEU A 1 84 ? 5.373 -6.301 -10.452 1.00 80.62 84 LEU A N 1
ATOM 674 C CA . LEU A 1 84 ? 6.178 -5.519 -11.396 1.00 80.62 84 LEU A CA 1
ATOM 675 C C . LEU A 1 84 ? 7.655 -5.923 -11.367 1.00 80.62 84 LEU A C 1
ATOM 677 O O . LEU A 1 84 ? 8.291 -5.979 -12.420 1.00 80.62 84 LEU A O 1
ATOM 681 N N . LEU A 1 85 ? 8.196 -6.222 -10.183 1.00 78.44 85 LEU A N 1
ATOM 682 C CA . LEU A 1 85 ? 9.563 -6.716 -10.030 1.00 78.44 85 LEU A CA 1
ATOM 683 C C . LEU A 1 85 ? 9.733 -8.096 -10.681 1.00 78.44 85 LEU A C 1
ATOM 685 O O . LEU A 1 85 ? 10.653 -8.273 -11.479 1.00 78.44 85 LEU A O 1
ATOM 689 N N . ASP A 1 86 ? 8.824 -9.031 -10.409 1.00 79.44 86 ASP A N 1
ATOM 690 C CA . ASP A 1 86 ? 8.867 -10.392 -10.954 1.00 79.44 86 ASP A CA 1
ATOM 691 C C . ASP A 1 86 ? 8.697 -10.408 -12.478 1.00 79.44 86 ASP A C 1
ATOM 693 O O . ASP A 1 86 ? 9.417 -11.118 -13.178 1.00 79.44 86 ASP A O 1
ATOM 697 N N . ALA A 1 87 ? 7.770 -9.607 -13.011 1.00 72.94 87 ALA A N 1
ATOM 698 C CA . ALA A 1 87 ? 7.468 -9.587 -14.440 1.00 72.94 87 ALA A CA 1
ATOM 699 C C . ALA A 1 87 ? 8.534 -8.869 -15.276 1.00 72.94 87 ALA A C 1
ATOM 701 O O . ALA A 1 87 ? 8.771 -9.257 -16.419 1.00 72.94 87 ALA A O 1
ATOM 702 N N . HIS A 1 88 ? 9.160 -7.818 -14.736 1.00 66.69 88 HIS A N 1
ATOM 703 C CA . HIS A 1 88 ? 9.992 -6.932 -15.547 1.00 66.69 88 HIS A CA 1
ATOM 704 C C . HIS A 1 88 ? 11.432 -6.754 -15.041 1.00 66.69 88 HIS A C 1
ATOM 706 O O . HIS A 1 88 ? 12.302 -6.496 -15.869 1.00 66.69 88 HIS A O 1
ATOM 712 N N . MET A 1 89 ? 11.720 -6.875 -13.736 1.00 61.38 89 MET A N 1
ATOM 713 C CA . MET A 1 89 ? 13.068 -6.619 -13.187 1.00 61.38 89 MET A CA 1
ATOM 714 C C . MET A 1 89 ? 13.933 -7.876 -13.059 1.00 61.38 89 MET A C 1
ATOM 716 O O . MET A 1 89 ? 15.115 -7.825 -13.389 1.00 61.38 89 MET A O 1
ATOM 720 N N . ILE A 1 90 ? 13.372 -9.008 -12.625 1.00 60.34 90 ILE A N 1
ATOM 721 C CA . ILE A 1 90 ? 14.136 -10.259 -12.450 1.00 60.34 90 ILE A CA 1
ATOM 722 C C . ILE A 1 90 ? 14.616 -10.857 -13.791 1.00 60.34 90 ILE A C 1
ATOM 724 O O . ILE A 1 90 ? 15.790 -11.222 -13.888 1.00 60.34 90 ILE A O 1
ATOM 728 N N . PRO A 1 91 ? 13.792 -10.917 -14.858 1.00 57.97 91 PRO A N 1
ATOM 729 C CA . PRO A 1 91 ? 14.238 -11.459 -16.145 1.00 57.97 91 PRO A CA 1
ATOM 730 C C . PRO A 1 91 ? 15.330 -10.601 -16.803 1.00 57.97 91 PRO A C 1
ATOM 732 O O . PRO A 1 91 ? 16.244 -11.128 -17.428 1.00 57.97 91 PRO A O 1
ATOM 735 N N . SER A 1 92 ? 15.254 -9.282 -16.615 1.00 51.38 92 SER A N 1
ATOM 736 C CA . SER A 1 92 ? 16.185 -8.276 -17.144 1.00 51.38 92 SER A CA 1
ATOM 737 C C . SER A 1 92 ? 17.545 -8.313 -16.422 1.00 51.38 92 SER A C 1
ATOM 739 O O . SER A 1 92 ? 18.589 -8.358 -17.071 1.00 51.38 92 SER A O 1
ATOM 741 N N . ALA A 1 93 ? 17.560 -8.459 -15.089 1.00 51.47 93 ALA A N 1
ATOM 742 C CA . ALA A 1 93 ? 18.798 -8.599 -14.312 1.00 51.47 93 ALA A CA 1
ATOM 743 C C . ALA A 1 93 ? 19.626 -9.840 -14.704 1.00 51.47 93 ALA A C 1
ATOM 745 O O . ALA A 1 93 ? 20.851 -9.762 -14.801 1.00 51.47 93 ALA A O 1
ATOM 746 N N . SER A 1 94 ? 18.961 -10.954 -15.037 1.00 48.44 94 SER A N 1
ATOM 747 C CA . SER A 1 94 ? 19.635 -12.199 -15.440 1.00 48.44 94 SER A CA 1
ATOM 748 C C . SER A 1 94 ? 20.457 -12.088 -16.736 1.00 48.44 94 SER A C 1
ATOM 750 O O . SER A 1 94 ? 21.378 -12.876 -16.956 1.00 48.44 94 SER A O 1
ATOM 752 N N . VAL A 1 95 ? 20.167 -11.092 -17.583 1.00 48.59 95 VAL A N 1
ATOM 753 C CA . VAL A 1 95 ? 20.931 -10.816 -18.812 1.00 48.59 95 VAL A CA 1
ATOM 754 C C . VAL A 1 95 ? 22.190 -9.996 -18.511 1.00 48.59 95 VAL A C 1
ATOM 756 O O . VAL A 1 95 ? 23.218 -10.195 -19.158 1.00 48.59 95 VAL A O 1
ATOM 759 N N . SER A 1 96 ? 22.141 -9.119 -17.506 1.00 44.59 96 SER A N 1
ATOM 760 C CA . SER A 1 96 ? 23.260 -8.252 -17.118 1.00 44.59 96 SER A CA 1
ATOM 761 C C . SER A 1 96 ? 24.301 -8.986 -16.257 1.00 44.59 96 SER A C 1
ATOM 763 O O . SER A 1 96 ? 25.503 -8.796 -16.436 1.00 44.59 96 SER A O 1
ATOM 765 N N . GLU A 1 97 ? 23.868 -9.911 -15.393 1.00 45.00 97 GLU A N 1
ATOM 766 C CA . GLU A 1 97 ? 24.772 -10.665 -14.506 1.00 45.00 97 GLU A CA 1
ATOM 767 C C . GLU A 1 97 ? 25.583 -11.761 -15.228 1.00 45.00 97 GLU A C 1
ATOM 769 O O . GLU A 1 97 ? 26.653 -12.149 -14.764 1.00 45.00 97 GLU A O 1
ATOM 774 N N . ASN A 1 98 ? 25.141 -12.223 -16.404 1.00 44.56 98 ASN A N 1
ATOM 775 C CA . ASN A 1 98 ? 25.830 -13.281 -17.155 1.00 44.56 98 ASN A CA 1
ATOM 776 C C . ASN A 1 98 ? 26.995 -12.792 -18.040 1.00 44.56 98 ASN A C 1
ATOM 778 O O . ASN A 1 98 ? 27.685 -13.618 -18.641 1.00 44.56 98 ASN A O 1
ATOM 782 N N . LEU A 1 99 ? 27.231 -11.477 -18.144 1.00 46.94 99 LEU A N 1
ATOM 783 C CA . LEU A 1 99 ? 28.270 -10.902 -19.018 1.00 46.94 99 LEU A CA 1
ATOM 784 C C . LEU A 1 99 ? 29.391 -10.148 -18.294 1.00 46.94 99 LEU A C 1
ATOM 786 O O . LEU A 1 99 ? 30.265 -9.574 -18.945 1.00 46.94 99 LEU A O 1
ATOM 790 N N . GLY A 1 100 ? 29.464 -10.218 -16.968 1.00 49.62 100 GLY A N 1
ATOM 791 C CA . GLY A 1 100 ? 30.652 -9.744 -16.272 1.00 49.62 100 GLY A CA 1
ATOM 792 C C . GLY A 1 100 ? 30.553 -9.879 -14.769 1.00 49.62 100 GLY A C 1
ATOM 793 O O . GLY A 1 100 ? 29.868 -9.085 -14.147 1.00 49.62 100 GLY A O 1
ATOM 794 N N . MET A 1 101 ? 31.268 -10.853 -14.208 1.00 40.22 101 MET A N 1
ATOM 795 C CA . MET A 1 101 ? 32.274 -10.648 -13.157 1.00 40.22 101 MET A CA 1
ATOM 796 C C . MET A 1 101 ? 32.863 -12.013 -12.760 1.00 40.22 101 MET A C 1
ATOM 798 O O . MET A 1 101 ? 32.383 -12.694 -11.859 1.00 40.22 101 MET A O 1
ATOM 802 N N . ASN A 1 102 ? 33.971 -12.391 -13.406 1.00 44.97 102 ASN A N 1
ATOM 803 C CA . ASN A 1 102 ? 35.032 -13.080 -12.674 1.00 44.97 102 ASN A CA 1
ATOM 804 C C . ASN A 1 102 ? 35.610 -12.040 -11.699 1.00 44.97 102 ASN A C 1
ATOM 806 O O . ASN A 1 102 ? 36.392 -11.194 -12.128 1.00 44.97 102 ASN A O 1
ATOM 810 N N . GLY A 1 103 ? 35.186 -12.044 -10.434 1.00 41.50 103 GLY A N 1
ATOM 811 C CA . GLY A 1 103 ? 35.714 -11.115 -9.431 1.00 41.50 103 GLY A CA 1
ATOM 812 C C . GLY A 1 103 ? 34.966 -11.138 -8.097 1.00 41.50 103 GLY A C 1
ATOM 813 O O . GLY A 1 103 ? 33.935 -10.497 -7.957 1.00 41.50 103 GLY A O 1
ATOM 814 N N . ASP A 1 104 ? 35.548 -11.857 -7.137 1.00 40.38 104 ASP A N 1
ATOM 815 C CA . ASP A 1 104 ? 35.551 -11.621 -5.684 1.00 40.38 104 ASP A CA 1
ATOM 816 C C . ASP A 1 104 ? 34.219 -11.629 -4.877 1.00 40.38 104 ASP A C 1
ATOM 818 O O . ASP A 1 104 ? 33.453 -10.666 -4.882 1.00 40.38 104 ASP A O 1
ATOM 822 N N . PRO A 1 105 ? 33.973 -12.662 -4.038 1.00 41.69 105 PRO A N 1
ATOM 823 C CA . PRO A 1 105 ? 32.725 -12.836 -3.282 1.00 41.69 105 PRO A CA 1
ATOM 824 C C . PRO A 1 105 ? 32.676 -12.107 -1.918 1.00 41.69 105 PRO A C 1
ATOM 826 O O . PRO A 1 105 ? 32.095 -12.627 -0.966 1.00 41.69 105 PRO A O 1
ATOM 829 N N . LEU A 1 106 ? 33.265 -10.913 -1.768 1.00 44.12 106 LEU A N 1
ATOM 830 C CA . LEU A 1 106 ? 33.415 -10.262 -0.446 1.00 44.12 106 LEU A CA 1
ATOM 831 C C . LEU A 1 106 ? 32.582 -8.997 -0.177 1.00 44.12 106 LEU A C 1
ATOM 833 O O . LEU A 1 106 ? 32.894 -8.256 0.753 1.00 44.12 106 LEU A O 1
ATOM 837 N N . GLN A 1 107 ? 31.459 -8.776 -0.866 1.00 47.16 107 GLN A N 1
ATOM 838 C CA . GLN A 1 107 ? 30.589 -7.634 -0.536 1.00 47.16 107 GLN A CA 1
ATOM 839 C C . GLN A 1 107 ? 29.085 -7.950 -0.460 1.00 47.16 107 GLN A C 1
ATOM 841 O O . GLN A 1 107 ? 28.263 -7.116 -0.822 1.00 47.16 107 GLN A O 1
ATOM 846 N N . LEU A 1 108 ? 28.686 -9.108 0.081 1.00 42.91 108 LEU A N 1
ATOM 847 C CA . LEU A 1 108 ? 27.285 -9.357 0.468 1.00 42.91 108 LEU A CA 1
ATOM 848 C C . LEU A 1 108 ? 27.086 -9.155 1.984 1.00 42.91 108 LEU A C 1
ATOM 850 O O . LEU A 1 108 ? 26.872 -10.088 2.749 1.00 42.91 108 LEU A O 1
ATOM 854 N N . GLY A 1 109 ? 27.213 -7.900 2.427 1.00 39.53 109 GLY A N 1
ATOM 855 C CA . GLY A 1 109 ? 27.092 -7.494 3.836 1.00 39.53 109 GLY A CA 1
ATOM 856 C C . GLY A 1 109 ? 25.801 -6.755 4.206 1.00 39.53 109 GLY A C 1
ATOM 857 O O . GLY A 1 109 ? 25.692 -6.271 5.327 1.00 39.53 109 GLY A O 1
ATOM 858 N N . PHE A 1 110 ? 24.823 -6.632 3.304 1.00 38.47 110 PHE A N 1
ATOM 859 C CA . PHE A 1 110 ? 23.593 -5.876 3.571 1.00 38.47 110 PHE A CA 1
ATOM 860 C C . PHE A 1 110 ? 22.361 -6.568 2.987 1.00 38.47 110 PHE A C 1
ATOM 862 O O . PHE A 1 110 ? 21.867 -6.175 1.942 1.00 38.47 110 PHE A O 1
ATOM 869 N N . LEU A 1 111 ? 21.888 -7.608 3.671 1.00 35.28 111 LEU A N 1
ATOM 870 C CA . LEU A 1 111 ? 20.478 -7.881 3.995 1.00 35.28 111 LEU A CA 1
ATOM 871 C C . LEU A 1 111 ? 20.408 -9.312 4.553 1.00 35.28 111 LEU A C 1
ATOM 873 O O . LEU A 1 111 ? 20.179 -10.272 3.827 1.00 35.28 111 LEU A O 1
ATOM 877 N N . SER A 1 112 ? 20.606 -9.460 5.863 1.00 33.09 112 SER A N 1
ATOM 878 C CA . SER A 1 112 ? 20.126 -10.649 6.570 1.00 33.09 112 SER A CA 1
ATOM 879 C C . SER A 1 112 ? 18.830 -10.282 7.297 1.00 33.09 112 SER A C 1
ATOM 881 O O . SER A 1 112 ? 18.855 -9.401 8.164 1.00 33.09 112 SER A O 1
ATOM 883 N N . PRO A 1 113 ? 17.687 -10.907 6.963 1.00 43.03 113 PRO A N 1
ATOM 884 C CA . PRO A 1 113 ? 16.455 -10.780 7.720 1.00 43.03 113 PRO A CA 1
ATOM 885 C C . PRO A 1 113 ? 16.532 -11.739 8.910 1.00 43.03 113 PRO A C 1
ATOM 887 O O . PRO A 1 113 ? 16.027 -12.856 8.873 1.00 43.03 113 PRO A O 1
ATOM 890 N N . SER A 1 114 ? 17.194 -11.317 9.984 1.00 39.31 114 SER A N 1
ATOM 891 C CA . SER A 1 114 ? 17.181 -12.067 11.238 1.00 39.31 114 SER A CA 1
ATOM 892 C C . SER A 1 114 ? 17.040 -11.112 12.415 1.00 39.31 114 SER A C 1
ATOM 894 O O . SER A 1 114 ? 18.019 -10.595 12.946 1.00 39.31 114 SER A O 1
ATOM 896 N N . LYS A 1 115 ? 15.775 -10.817 12.738 1.00 35.59 115 LYS A N 1
ATOM 897 C CA . LYS A 1 115 ? 15.243 -10.453 14.063 1.00 35.59 115 LYS A CA 1
ATOM 898 C C . LYS A 1 115 ? 13.741 -10.198 13.916 1.00 35.59 115 LYS A C 1
ATOM 900 O O . LYS A 1 115 ? 13.271 -9.074 13.789 1.00 35.59 115 LYS A O 1
ATOM 905 N N . THR A 1 116 ? 12.972 -11.275 13.895 1.00 39.09 116 THR A N 1
ATOM 906 C CA . THR A 1 116 ? 11.633 -11.277 14.484 1.00 39.09 116 THR A CA 1
ATOM 907 C C . THR A 1 116 ? 11.633 -12.395 15.510 1.00 39.09 116 THR A C 1
ATOM 909 O O . THR A 1 116 ? 12.178 -13.463 15.233 1.00 39.09 116 THR A O 1
ATOM 912 N N . THR A 1 117 ? 10.979 -12.131 16.639 1.00 38.47 117 THR A N 1
ATOM 913 C CA . THR A 1 117 ? 10.681 -13.014 17.780 1.00 38.47 117 THR A CA 1
ATOM 914 C C . THR A 1 117 ? 11.569 -12.757 19.000 1.00 38.47 117 THR A C 1
ATOM 916 O O . THR A 1 117 ? 12.782 -12.649 18.878 1.00 38.47 117 THR A O 1
ATOM 919 N N . GLU A 1 118 ? 10.900 -12.648 20.154 1.00 37.56 118 GLU A N 1
ATOM 920 C CA . GLU A 1 118 ? 11.368 -12.212 21.483 1.00 37.56 118 GLU A CA 1
ATOM 921 C C . GLU A 1 118 ? 11.548 -10.685 21.562 1.00 37.56 118 GLU A C 1
ATOM 923 O O . GLU A 1 118 ? 12.495 -10.115 21.041 1.00 37.56 118 GLU A O 1
ATOM 928 N N . VAL A 1 119 ? 10.619 -9.896 22.104 1.00 41.97 119 VAL A N 1
ATOM 929 C CA . VAL A 1 119 ? 10.085 -9.922 23.472 1.00 41.97 119 VAL A CA 1
ATOM 930 C C . VAL A 1 119 ? 8.760 -9.145 23.471 1.00 41.97 119 VAL A C 1
ATOM 932 O O . VAL A 1 119 ? 8.771 -8.000 23.045 1.00 41.97 119 VAL A O 1
ATOM 935 N N . VAL A 1 120 ? 7.646 -9.745 23.910 1.00 39.19 120 VAL A N 1
ATOM 936 C CA . VAL A 1 120 ? 6.645 -9.210 24.872 1.00 39.19 120 VAL A CA 1
ATOM 937 C C . VAL A 1 120 ?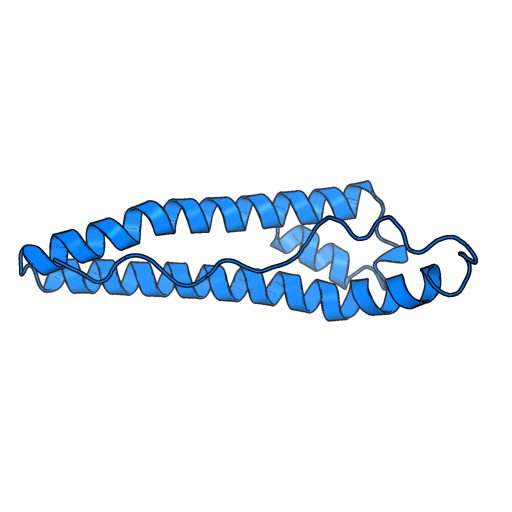 5.625 -10.335 25.108 1.00 39.19 120 VAL A C 1
ATOM 939 O O . VAL A 1 120 ? 4.544 -10.371 24.530 1.00 39.19 120 VAL A O 1
ATOM 942 N N . THR A 1 121 ? 6.000 -11.269 25.976 1.00 44.59 121 THR A N 1
ATOM 943 C CA . THR A 1 121 ? 5.081 -12.000 26.855 1.00 44.59 121 THR A CA 1
ATOM 944 C C . THR A 1 121 ? 5.815 -12.175 28.176 1.00 44.59 121 THR A C 1
ATOM 946 O O . THR A 1 121 ? 6.722 -13.002 28.247 1.00 44.59 121 THR A O 1
ATOM 949 N N . SER A 1 122 ? 5.490 -11.359 29.180 1.00 36.41 122 SER A N 1
ATOM 950 C CA . SER A 1 122 ? 5.454 -11.722 30.607 1.00 36.41 122 SER A CA 1
ATOM 951 C C . SER A 1 122 ? 5.234 -10.475 31.466 1.00 36.41 122 SER A C 1
ATOM 953 O O . SER A 1 122 ? 6.038 -9.548 31.399 1.00 36.41 122 SER A O 1
ATOM 955 N N . SER A 1 123 ? 4.183 -10.572 32.288 1.00 40.41 123 SER A N 1
ATOM 956 C CA . SER A 1 123 ? 3.924 -9.866 33.555 1.00 40.41 123 SER A CA 1
ATOM 957 C C . SER A 1 123 ? 3.492 -8.403 33.512 1.00 40.41 123 SER A C 1
ATOM 959 O O . SER A 1 123 ? 4.293 -7.529 33.122 1.00 40.41 123 SER A O 1
#

Radius of gyration: 20.59 Å; chains: 1; bounding box: 56×22×57 Å

Secondary structure (DSSP, 8-state):
-HHHHHHHHHHSS-GGGS-HHHHHHHHHHHHHHHHHHHHHHHHHHHHHHHHHTTT-HHHHHHHHHHHHHHHHHHHHHHHHHHHHIIIIIHHHHHHHHTTS----S----S-------------

Foldseek 3Di:
DLVVLLVVLVVDPACVPPDPVSVVVNVVVLCVVLVVLVVVLVVLVVVLVVVVVVPPVVVNVVSVVVNVVSVVVNVVSVVSVVVSCVVHVVVVVVVVVVPDDPDDDPPPPDDDPPDDDDDDDDD

Organism: Tetracentron sinense (NCBI:txid13715)